Protein AF-A0A7V5U8V6-F1 (afdb_monomer_lite)

Secondary structure (DSSP, 8-state):
---------------HHHHHHHHHHH-TT--HHHHHHHTT--HHHHHHHHHHHHHTTS------PPP--PPP-

pLDDT: mean 81.37, std 15.63, range [43.81, 95.12]

Radius of gyration: 19.06 Å; chains: 1; bounding box: 73×21×42 Å

Foldseek 3Di:
DDDDPPPPPPPPDQDLLNLLLVVCVVVVDDDLVRSCVVSVHDSVRSVVSVVVCVVVVNHDDPPDDDDDDDDDD

Sequence (73 aa):
MKILFASRKKKRKVTSKEAILNYLRSHENSSLGEIVMNLSLSYTEGLNNLLELKNEGKVTNNISPFKYRLAGI

Structure (mmCIF, N/CA/C/O backbone):
data_AF-A0A7V5U8V6-F1
#
_entry.id   AF-A0A7V5U8V6-F1
#
loop_
_atom_site.group_PDB
_atom_site.id
_atom_site.type_symbol
_atom_site.label_atom_id
_atom_site.label_alt_id
_atom_site.label_comp_id
_atom_site.label_asym_id
_atom_site.label_entity_id
_atom_site.label_seq_id
_atom_site.pdbx_PDB_ins_code
_atom_site.Cartn_x
_atom_site.Cartn_y
_atom_site.Cartn_z
_atom_site.occupancy
_atom_site.B_iso_or_equiv
_atom_site.auth_seq_id
_atom_site.auth_comp_id
_atom_site.auth_asym_id
_atom_site.auth_atom_id
_atom_site.pdbx_PDB_model_num
ATOM 1 N N . MET A 1 1 ? -52.413 -4.188 14.813 1.00 43.81 1 MET A N 1
ATOM 2 C CA . MET A 1 1 ? -51.632 -3.516 13.749 1.00 43.81 1 MET A CA 1
ATOM 3 C C . MET A 1 1 ? -50.169 -3.932 13.869 1.00 43.81 1 MET A C 1
ATOM 5 O O . MET A 1 1 ? -49.600 -3.736 14.933 1.00 43.81 1 MET A O 1
ATOM 9 N N . LYS A 1 2 ? -49.569 -4.550 12.839 1.00 46.75 2 LYS A N 1
ATOM 10 C CA . LYS A 1 2 ? -48.122 -4.839 12.794 1.00 46.75 2 LYS A CA 1
ATOM 11 C C . LYS A 1 2 ? -47.435 -3.704 12.038 1.00 46.75 2 LYS A C 1
ATOM 13 O O . LYS A 1 2 ? -47.677 -3.538 10.848 1.00 46.75 2 LYS A O 1
ATOM 18 N N . ILE A 1 3 ? -46.616 -2.918 12.730 1.00 55.56 3 ILE A N 1
ATOM 19 C CA . ILE A 1 3 ? -45.811 -1.866 12.105 1.00 55.56 3 ILE A CA 1
ATOM 20 C C . ILE A 1 3 ? -44.560 -2.550 11.544 1.00 55.56 3 ILE A C 1
ATOM 22 O O . ILE A 1 3 ? -43.727 -3.057 12.293 1.00 55.56 3 ILE A O 1
ATOM 26 N N . LEU A 1 4 ? -44.475 -2.644 10.217 1.00 53.84 4 LEU A N 1
ATOM 27 C CA . LEU A 1 4 ? -43.352 -3.248 9.509 1.00 53.84 4 LEU A CA 1
ATOM 28 C C . LEU A 1 4 ? -42.230 -2.204 9.403 1.00 53.84 4 LEU A C 1
ATOM 30 O O . LEU A 1 4 ? -42.304 -1.282 8.592 1.00 53.84 4 LEU A O 1
ATOM 34 N N . PHE A 1 5 ? -41.192 -2.319 10.231 1.00 58.31 5 PHE A N 1
ATOM 35 C CA . PHE A 1 5 ? -40.007 -1.470 10.108 1.00 58.31 5 PHE A CA 1
ATOM 36 C C . PHE A 1 5 ? -39.217 -1.882 8.861 1.00 58.31 5 PHE A C 1
ATOM 38 O O . PHE A 1 5 ? -38.445 -2.841 8.877 1.00 58.31 5 PHE A O 1
ATOM 45 N N . ALA A 1 6 ? -39.401 -1.153 7.760 1.00 58.50 6 ALA A N 1
ATOM 46 C CA . ALA A 1 6 ? -38.527 -1.251 6.601 1.00 58.50 6 ALA A CA 1
ATOM 47 C C . ALA A 1 6 ? -37.139 -0.714 6.986 1.00 58.50 6 ALA A C 1
ATOM 49 O O . ALA A 1 6 ? -36.886 0.492 6.968 1.00 58.50 6 ALA A O 1
ATOM 50 N N . SER A 1 7 ? -36.233 -1.616 7.367 1.00 58.59 7 SER A N 1
ATOM 51 C CA . SER A 1 7 ? -34.839 -1.281 7.646 1.00 58.59 7 SER A CA 1
ATOM 52 C C . SER A 1 7 ? -34.162 -0.880 6.330 1.00 58.59 7 SER A C 1
ATOM 54 O O . SER A 1 7 ? -33.716 -1.724 5.551 1.00 58.59 7 SER A O 1
ATOM 56 N N . ARG A 1 8 ? -34.147 0.426 6.024 1.00 58.09 8 ARG A N 1
ATOM 57 C CA . ARG A 1 8 ? -33.392 0.981 4.892 1.00 58.09 8 ARG A CA 1
ATOM 58 C C . ARG A 1 8 ? -31.915 0.657 5.116 1.00 58.09 8 ARG A C 1
ATOM 60 O O . ARG A 1 8 ? -31.233 1.356 5.863 1.00 58.09 8 ARG A O 1
ATOM 67 N N . LYS A 1 9 ? -31.403 -0.385 4.453 1.00 57.41 9 LYS A N 1
ATOM 68 C CA . LYS A 1 9 ? -29.962 -0.648 4.361 1.00 57.41 9 LYS A CA 1
ATOM 69 C C . LYS A 1 9 ? -29.310 0.535 3.641 1.00 57.41 9 LYS A C 1
ATOM 71 O O . LYS A 1 9 ? -29.273 0.591 2.415 1.00 57.41 9 LYS A O 1
ATOM 76 N N . LYS A 1 10 ? -28.832 1.516 4.409 1.00 55.06 10 LYS A N 1
ATOM 77 C CA . LYS A 1 10 ? -28.009 2.624 3.920 1.00 55.06 10 LYS A CA 1
ATOM 78 C C . LYS A 1 10 ? -26.767 1.994 3.285 1.00 55.06 10 LYS A C 1
ATOM 80 O O . LYS A 1 10 ? -25.951 1.426 4.005 1.00 55.06 10 LYS A O 1
ATOM 85 N N . LYS A 1 11 ? -26.650 2.021 1.949 1.00 55.88 11 LYS A N 1
ATOM 86 C CA . LYS A 1 11 ? -25.440 1.578 1.237 1.00 55.88 11 LYS A CA 1
ATOM 87 C C . LYS A 1 11 ? -24.271 2.401 1.780 1.00 55.88 11 LYS A C 1
ATOM 89 O O . LYS A 1 11 ? -24.160 3.589 1.488 1.00 55.88 11 LYS A O 1
ATOM 94 N N . ARG A 1 12 ? -23.465 1.802 2.657 1.00 61.81 12 ARG A N 1
ATOM 95 C CA . ARG A 1 12 ? -22.280 2.440 3.231 1.00 61.81 12 ARG A CA 1
ATOM 96 C C . ARG A 1 12 ? -21.309 2.658 2.071 1.00 61.81 12 ARG A C 1
ATOM 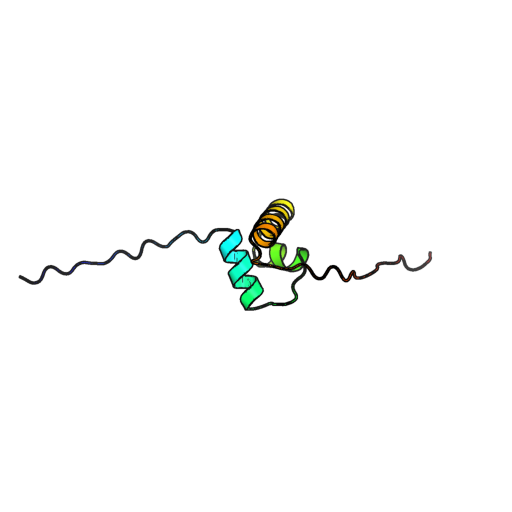98 O O . ARG A 1 12 ? -20.980 1.702 1.375 1.00 61.81 12 ARG A O 1
ATOM 105 N N . LYS A 1 13 ? -20.926 3.910 1.814 1.00 71.25 13 LYS A N 1
ATOM 106 C CA . LYS A 1 13 ? -19.896 4.224 0.821 1.00 71.25 13 LYS A CA 1
ATOM 107 C C . LYS A 1 13 ? -18.603 3.589 1.324 1.00 71.25 13 LYS A C 1
ATOM 109 O O . LYS A 1 13 ? -18.121 3.979 2.383 1.00 71.25 13 LYS A O 1
ATOM 114 N N . VAL A 1 14 ? -18.123 2.572 0.616 1.00 76.44 14 VAL A N 1
ATOM 115 C CA . VAL A 1 14 ? -16.859 1.905 0.935 1.00 76.44 14 VAL A CA 1
ATOM 116 C C . VAL A 1 14 ? -15.743 2.914 0.697 1.00 76.44 14 VAL A C 1
ATOM 118 O O . VAL A 1 14 ? -15.724 3.587 -0.335 1.00 76.44 14 VAL A O 1
ATOM 121 N N . THR A 1 15 ? -14.868 3.075 1.682 1.00 90.06 15 THR A N 1
ATOM 122 C CA . THR A 1 15 ? -13.712 3.974 1.571 1.00 90.06 15 THR A CA 1
ATOM 123 C C . THR A 1 15 ? -12.614 3.344 0.714 1.00 90.06 15 THR A C 1
ATOM 125 O O . THR A 1 15 ? -12.537 2.119 0.613 1.00 90.06 15 THR A O 1
ATOM 128 N N . SER A 1 16 ? -11.720 4.151 0.137 1.00 92.25 16 SER A N 1
ATOM 129 C CA . SER A 1 16 ? -10.584 3.641 -0.647 1.00 92.25 16 SER A CA 1
ATOM 130 C C . SER A 1 16 ? -9.705 2.686 0.176 1.00 92.25 16 SER A C 1
ATOM 132 O O . SER A 1 16 ? -9.297 1.643 -0.327 1.00 92.25 16 SER A O 1
ATOM 134 N N . LYS A 1 17 ? -9.515 2.951 1.479 1.00 93.56 17 LYS A N 1
ATOM 135 C CA . LYS A 1 17 ? -8.839 2.030 2.413 1.00 93.56 17 LYS A CA 1
ATOM 136 C C . LYS A 1 17 ? -9.526 0.673 2.528 1.00 93.56 17 LYS A C 1
ATOM 138 O O . LYS A 1 17 ? -8.868 -0.359 2.455 1.00 93.56 17 LYS A O 1
ATOM 143 N N . GLU A 1 18 ? -10.842 0.654 2.730 1.00 94.12 18 GLU A N 1
ATOM 144 C CA . GLU A 1 18 ? -11.593 -0.604 2.823 1.00 94.12 18 GLU A CA 1
ATOM 145 C C . GLU A 1 18 ? -11.592 -1.357 1.495 1.00 94.12 18 GLU A C 1
ATOM 147 O O . GLU A 1 18 ? -11.497 -2.583 1.498 1.00 94.12 18 GLU A O 1
ATOM 152 N N . ALA A 1 19 ? -11.662 -0.642 0.371 1.00 94.06 19 ALA A N 1
ATOM 153 C CA . ALA A 1 19 ? -11.545 -1.241 -0.951 1.00 94.06 19 ALA A CA 1
ATOM 154 C C . ALA A 1 19 ? -10.181 -1.929 -1.127 1.00 94.06 19 ALA A C 1
ATOM 156 O O . ALA A 1 19 ? -10.140 -3.090 -1.529 1.00 94.06 19 ALA A O 1
ATOM 157 N N . ILE A 1 20 ? -9.089 -1.267 -0.727 1.00 94.19 20 ILE A N 1
ATOM 158 C CA . ILE A 1 20 ? -7.730 -1.830 -0.746 1.00 94.19 20 ILE A CA 1
ATOM 159 C C . ILE A 1 20 ? -7.625 -3.066 0.153 1.00 94.19 20 ILE A C 1
ATOM 161 O O . ILE A 1 20 ? -7.126 -4.098 -0.286 1.00 94.19 20 ILE A O 1
ATOM 165 N N . LEU A 1 21 ? -8.132 -3.010 1.388 1.00 94.44 21 LEU A N 1
ATOM 166 C CA . LEU A 1 21 ? -8.097 -4.161 2.299 1.00 94.44 21 LEU A CA 1
ATOM 167 C C . LEU A 1 21 ? -8.910 -5.347 1.770 1.00 94.44 21 LEU A C 1
ATOM 169 O O . LEU A 1 21 ? -8.463 -6.488 1.851 1.00 94.44 21 LEU A O 1
ATOM 173 N N . ASN A 1 22 ? -10.098 -5.094 1.219 1.00 94.19 22 ASN A N 1
ATOM 174 C CA . ASN A 1 22 ? -10.923 -6.142 0.621 1.00 94.19 22 ASN A CA 1
ATOM 175 C C . ASN A 1 22 ? -10.255 -6.757 -0.612 1.00 94.19 22 ASN A C 1
ATOM 177 O O . ASN A 1 22 ? -10.311 -7.973 -0.788 1.00 94.19 22 ASN A O 1
ATOM 181 N N . TYR A 1 23 ? -9.598 -5.933 -1.427 1.00 94.25 23 TYR A N 1
ATOM 182 C CA . TYR A 1 23 ? -8.827 -6.398 -2.570 1.00 94.25 23 TYR A CA 1
ATOM 183 C C . TYR A 1 23 ? -7.667 -7.301 -2.132 1.00 94.25 23 TYR A C 1
ATOM 185 O O . TYR A 1 23 ? -7.570 -8.430 -2.609 1.00 94.25 23 TYR A O 1
ATOM 193 N N . LEU A 1 24 ? -6.857 -6.856 -1.164 1.00 92.69 24 LEU A N 1
ATOM 194 C CA . LEU A 1 24 ? -5.696 -7.600 -0.661 1.00 92.69 24 LEU A CA 1
ATOM 195 C C . LEU A 1 24 ? -6.068 -8.913 0.037 1.00 92.69 24 LEU A C 1
ATOM 197 O O . LEU A 1 24 ? -5.320 -9.877 -0.071 1.00 92.69 24 LEU A O 1
ATOM 201 N N . ARG A 1 25 ? -7.246 -9.004 0.672 1.00 92.31 25 ARG A N 1
ATOM 202 C CA . ARG A 1 25 ? -7.770 -10.276 1.216 1.00 92.31 25 ARG A CA 1
ATOM 203 C C . ARG A 1 25 ? -7.958 -11.360 0.159 1.00 92.31 25 ARG A C 1
ATOM 205 O O . ARG A 1 25 ? -7.953 -12.534 0.498 1.00 92.31 25 ARG A O 1
ATOM 212 N N . SER A 1 26 ? -8.184 -10.958 -1.089 1.00 91.62 26 SER A N 1
ATOM 213 C CA . SER A 1 26 ? -8.350 -11.880 -2.216 1.00 91.62 26 SER A CA 1
ATOM 214 C C . SER A 1 26 ? -7.095 -11.950 -3.102 1.00 91.62 26 SER A C 1
ATOM 216 O O . SER A 1 26 ? -7.039 -12.794 -3.988 1.00 91.62 26 SER A O 1
ATOM 218 N N . HIS A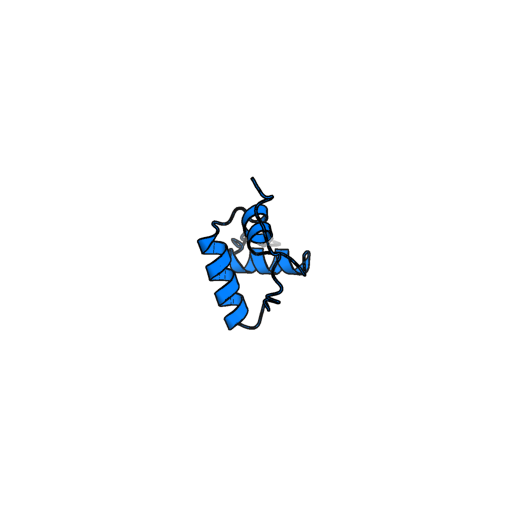 1 27 ? -6.101 -11.076 -2.875 1.00 88.50 27 HIS A N 1
ATOM 219 C CA . HIS A 1 27 ? -4.899 -10.911 -3.704 1.00 88.50 27 HIS A CA 1
ATOM 220 C C . HIS A 1 27 ? -3.674 -10.563 -2.834 1.00 88.50 27 HIS A C 1
ATOM 222 O O . HIS A 1 27 ? -3.172 -9.435 -2.856 1.00 88.50 27 HIS A O 1
ATOM 228 N N . GLU A 1 28 ? -3.196 -11.538 -2.057 1.00 77.50 28 GLU A N 1
ATOM 229 C CA . GLU A 1 28 ? -2.203 -11.339 -0.985 1.00 77.50 28 GLU A CA 1
ATOM 230 C C . GLU A 1 28 ? -0.859 -10.740 -1.444 1.00 77.50 28 GLU A C 1
ATOM 232 O O . GLU A 1 28 ? -0.210 -10.042 -0.669 1.00 77.50 28 GLU A O 1
ATOM 237 N N . ASN A 1 29 ? -0.455 -10.950 -2.704 1.00 82.19 29 ASN A N 1
ATOM 238 C CA . ASN A 1 29 ? 0.830 -10.495 -3.254 1.00 82.19 29 ASN A CA 1
ATOM 239 C C . ASN A 1 29 ? 0.648 -9.519 -4.423 1.00 82.19 29 ASN A C 1
ATOM 241 O O . ASN A 1 29 ? 1.117 -9.771 -5.530 1.00 82.19 29 ASN A O 1
ATOM 245 N N . SER A 1 30 ? -0.051 -8.412 -4.181 1.00 88.25 30 SER A N 1
ATOM 246 C CA . SER A 1 30 ? -0.285 -7.393 -5.210 1.00 88.25 30 SER A CA 1
ATOM 247 C C . SER A 1 30 ? 0.695 -6.229 -5.109 1.00 88.25 30 SER A C 1
ATOM 249 O O . SER A 1 30 ? 0.945 -5.689 -4.029 1.00 88.25 30 SER A O 1
ATOM 251 N N . SER A 1 31 ? 1.200 -5.784 -6.253 1.00 90.25 31 SER A N 1
ATOM 252 C CA . SER A 1 31 ? 1.931 -4.528 -6.385 1.00 90.25 31 SER A CA 1
ATOM 253 C C . SER A 1 31 ? 0.995 -3.321 -6.260 1.00 90.25 31 SER A C 1
ATOM 255 O O . SER A 1 31 ? -0.206 -3.397 -6.522 1.00 90.25 31 SER A O 1
ATOM 257 N N . LEU A 1 32 ? 1.557 -2.157 -5.916 1.00 90.31 32 LEU A N 1
ATOM 258 C CA . LEU A 1 32 ? 0.812 -0.893 -5.913 1.00 90.31 32 LEU A CA 1
ATOM 259 C C . LEU A 1 32 ? 0.133 -0.631 -7.268 1.00 90.31 32 LEU A C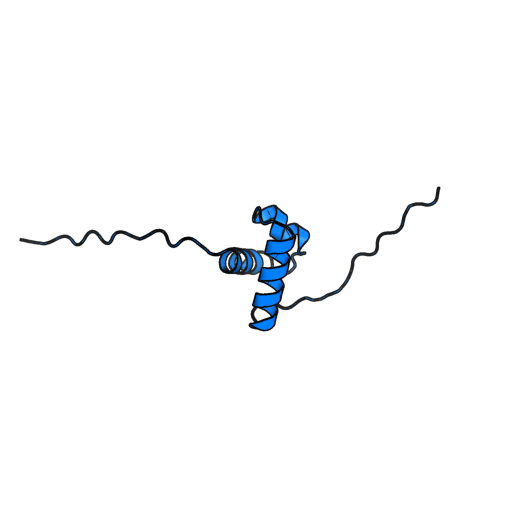 1
ATOM 261 O O . LEU A 1 32 ? -1.013 -0.196 -7.286 1.00 90.31 32 LEU A O 1
ATOM 265 N N . GLY A 1 33 ? 0.817 -0.929 -8.379 1.00 90.31 33 GLY A N 1
ATOM 266 C CA . GLY A 1 33 ? 0.278 -0.756 -9.730 1.00 90.31 33 GLY A CA 1
ATOM 267 C C . GLY A 1 33 ? -0.990 -1.577 -9.969 1.00 90.31 33 GLY A C 1
ATOM 268 O O . GLY A 1 33 ? -1.986 -1.044 -10.452 1.00 90.31 33 GLY A O 1
ATOM 269 N N . GLU A 1 34 ? -0.989 -2.845 -9.557 1.00 91.94 34 GLU A N 1
ATOM 270 C CA . GLU A 1 34 ? -2.157 -3.725 -9.679 1.00 91.94 34 GLU A CA 1
ATOM 271 C C . GLU A 1 34 ? -3.322 -3.247 -8.813 1.00 91.94 34 GLU A C 1
ATOM 273 O O . GLU A 1 34 ? -4.466 -3.240 -9.266 1.00 91.94 34 GLU A O 1
ATOM 278 N N . ILE A 1 35 ? -3.038 -2.795 -7.590 1.00 92.81 35 ILE A N 1
ATOM 279 C CA . ILE A 1 35 ? -4.063 -2.305 -6.662 1.00 92.81 35 ILE A CA 1
ATOM 280 C C . ILE A 1 35 ? -4.758 -1.067 -7.238 1.00 92.81 35 ILE A C 1
ATOM 282 O O . ILE A 1 35 ? -5.988 -1.015 -7.280 1.00 92.81 35 ILE A O 1
ATOM 286 N N . VAL A 1 36 ? -3.995 -0.072 -7.703 1.00 93.69 36 VAL A N 1
ATOM 287 C CA . VAL A 1 36 ? -4.582 1.181 -8.206 1.00 93.69 36 VAL A CA 1
ATOM 288 C C . VAL A 1 36 ? -5.301 0.993 -9.535 1.00 93.69 36 VAL A C 1
ATOM 290 O O . VAL A 1 36 ? -6.356 1.591 -9.734 1.00 93.69 36 VAL A O 1
ATOM 293 N N . MET A 1 37 ? -4.798 0.105 -10.397 1.00 93.94 37 MET A N 1
ATOM 294 C CA . MET A 1 37 ? -5.456 -0.244 -11.654 1.00 93.94 37 MET A CA 1
ATOM 295 C C . MET A 1 37 ? -6.805 -0.936 -11.411 1.00 93.94 37 MET A C 1
ATOM 297 O O . MET A 1 37 ? -7.817 -0.504 -11.958 1.00 93.94 37 MET A O 1
ATOM 301 N N . ASN A 1 38 ? -6.849 -1.965 -10.555 1.00 95.12 38 ASN A N 1
ATOM 302 C CA . ASN A 1 38 ? -8.078 -2.729 -10.304 1.00 95.12 38 ASN A CA 1
ATOM 303 C C . ASN A 1 38 ? -9.133 -1.932 -9.535 1.00 95.12 38 ASN A C 1
ATOM 305 O O . ASN A 1 38 ? -10.331 -2.100 -9.759 1.00 95.12 38 ASN A O 1
ATOM 309 N N . LEU A 1 39 ? -8.702 -1.051 -8.635 1.00 94.25 39 LEU A N 1
ATOM 310 C CA . LEU A 1 39 ? -9.612 -0.229 -7.841 1.00 94.25 39 LEU A CA 1
ATOM 311 C C . LEU A 1 39 ? -9.936 1.118 -8.496 1.00 94.25 39 LEU A C 1
ATOM 313 O O . LEU A 1 39 ? -10.680 1.901 -7.909 1.00 94.25 39 LEU A O 1
ATOM 317 N N . SER A 1 40 ? -9.409 1.385 -9.701 1.00 94.88 40 SER A N 1
ATOM 318 C CA . SER A 1 40 ? -9.545 2.677 -10.394 1.00 94.88 40 SER A CA 1
ATOM 319 C C . SER A 1 40 ? -9.162 3.867 -9.502 1.00 94.88 40 SER A C 1
ATOM 321 O O . SER A 1 40 ? -9.789 4.926 -9.544 1.00 94.88 40 SER A O 1
ATOM 323 N N . LEU A 1 41 ? -8.143 3.672 -8.663 1.00 92.12 41 LEU A N 1
ATOM 324 C CA . LEU A 1 41 ? -7.596 4.706 -7.792 1.00 92.12 41 LEU A CA 1
ATOM 325 C C . LEU A 1 41 ? -6.486 5.446 -8.530 1.00 92.12 41 LEU A C 1
ATOM 327 O O . LEU A 1 41 ? -5.785 4.882 -9.371 1.00 92.12 41 LEU A O 1
ATOM 331 N N . SER A 1 42 ? -6.267 6.709 -8.172 1.00 94.88 42 SER A N 1
ATOM 332 C CA . SER A 1 42 ? -5.036 7.370 -8.603 1.00 94.88 42 SER A CA 1
ATOM 333 C C . SER A 1 42 ? -3.826 6.723 -7.924 1.00 94.88 42 SER A C 1
ATOM 335 O O . SER A 1 42 ? -3.920 6.230 -6.796 1.00 94.88 42 SER A O 1
ATOM 337 N N . TYR A 1 43 ? -2.667 6.761 -8.586 1.00 93.06 43 TYR A N 1
ATOM 338 C CA . TYR A 1 43 ? -1.426 6.234 -8.012 1.00 93.06 43 TYR A CA 1
ATOM 339 C C . TYR A 1 43 ? -1.129 6.851 -6.635 1.00 93.06 43 TYR A C 1
ATOM 341 O O . TYR A 1 43 ? -0.854 6.134 -5.675 1.00 93.06 43 TYR A O 1
ATOM 349 N N . THR A 1 44 ? -1.256 8.178 -6.524 1.00 94.69 44 THR A N 1
ATOM 350 C CA . THR A 1 44 ? -1.026 8.929 -5.281 1.00 94.69 44 THR A CA 1
ATOM 351 C C . THR A 1 44 ? -2.017 8.547 -4.187 1.00 94.69 44 THR A C 1
ATOM 353 O O . THR A 1 44 ? -1.621 8.346 -3.041 1.00 94.69 44 THR A O 1
ATOM 356 N N . GLU A 1 45 ? -3.299 8.404 -4.525 1.00 93.69 45 GLU A N 1
ATOM 357 C CA . GLU A 1 45 ? -4.316 7.969 -3.568 1.00 93.69 45 GLU A CA 1
ATOM 358 C C . GLU A 1 45 ? -4.044 6.546 -3.071 1.00 93.69 45 GLU A C 1
ATOM 360 O O . GLU A 1 45 ? -4.070 6.305 -1.864 1.00 93.69 45 GLU A O 1
ATOM 365 N N . GLY A 1 46 ? -3.751 5.606 -3.971 1.00 93.69 46 GLY A N 1
ATOM 366 C CA . GLY A 1 46 ? -3.430 4.231 -3.596 1.00 93.69 46 GLY A CA 1
ATOM 367 C C . GLY A 1 46 ? -2.196 4.141 -2.707 1.00 93.69 46 GLY A C 1
ATOM 368 O O . GLY A 1 46 ? -2.231 3.460 -1.682 1.00 93.69 46 GLY A O 1
ATOM 369 N N . LEU A 1 47 ? -1.138 4.881 -3.053 1.00 94.25 47 LEU A N 1
ATOM 370 C CA . LEU A 1 47 ? 0.089 4.944 -2.264 1.00 94.25 47 LEU A CA 1
ATOM 371 C C . LEU A 1 47 ? -0.169 5.506 -0.861 1.00 94.25 47 LEU A C 1
ATOM 373 O O . LEU A 1 47 ? 0.216 4.869 0.117 1.00 94.25 47 LEU A O 1
ATOM 377 N N . ASN A 1 48 ? -0.850 6.650 -0.747 1.00 95.00 48 ASN A N 1
ATOM 378 C CA . ASN A 1 48 ? -1.145 7.270 0.548 1.00 95.00 48 ASN A CA 1
ATOM 379 C C . ASN A 1 48 ? -1.977 6.340 1.438 1.00 95.00 48 ASN A C 1
ATOM 381 O O . ASN A 1 48 ? -1.636 6.119 2.598 1.00 95.00 48 ASN A O 1
ATOM 385 N N . ASN A 1 49 ? -3.020 5.718 0.880 1.00 95.00 49 ASN A N 1
ATOM 386 C CA . ASN A 1 49 ? -3.840 4.770 1.628 1.00 95.00 49 ASN A CA 1
ATOM 387 C C . ASN A 1 49 ? -3.040 3.535 2.070 1.00 95.00 49 ASN A C 1
ATOM 389 O O . ASN A 1 49 ? -3.194 3.097 3.207 1.00 95.00 49 ASN A O 1
ATOM 393 N N . LEU A 1 50 ? -2.176 2.979 1.215 1.00 92.81 50 LEU A N 1
ATOM 394 C CA . LEU A 1 50 ? -1.320 1.844 1.580 1.00 92.81 50 LEU A CA 1
ATOM 395 C C . LEU A 1 50 ? -0.297 2.207 2.661 1.00 92.81 50 LEU A C 1
ATOM 397 O O . LEU A 1 50 ? -0.043 1.390 3.545 1.00 92.81 50 LEU A O 1
ATOM 401 N N . LEU A 1 51 ? 0.258 3.423 2.635 1.00 92.81 51 LEU A N 1
ATOM 402 C CA . LEU A 1 51 ? 1.147 3.919 3.689 1.00 92.81 51 LEU A CA 1
ATOM 403 C C . LEU A 1 51 ? 0.413 4.058 5.024 1.00 92.81 51 LEU A C 1
ATOM 405 O O . LEU A 1 51 ? 0.917 3.607 6.050 1.00 92.81 51 LEU A O 1
ATOM 409 N N . GLU A 1 52 ? -0.793 4.623 5.017 1.00 94.56 52 GLU A N 1
ATOM 410 C CA . GLU A 1 52 ? -1.613 4.725 6.224 1.00 94.56 52 GLU A CA 1
ATOM 411 C C . GLU A 1 52 ? -1.988 3.340 6.765 1.00 94.56 52 GLU A C 1
ATOM 413 O O . GLU A 1 52 ? -1.805 3.074 7.949 1.00 94.56 52 GLU A O 1
ATOM 418 N N . LEU A 1 53 ? -2.422 2.418 5.901 1.00 93.69 53 LEU A N 1
ATOM 419 C CA . LEU A 1 53 ? -2.735 1.041 6.293 1.00 93.69 53 LEU A CA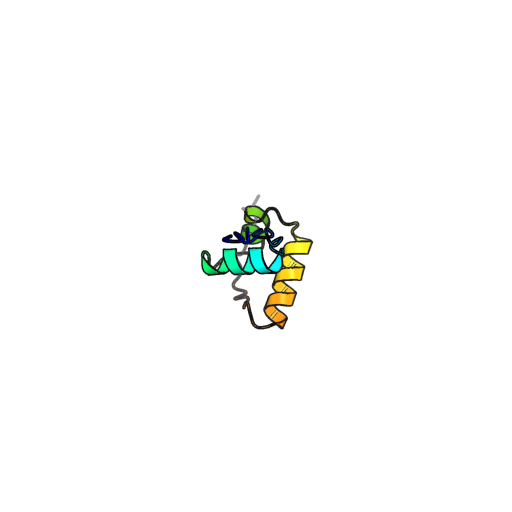 1
ATOM 420 C C . LEU A 1 53 ? -1.510 0.296 6.839 1.00 93.69 53 LEU A C 1
ATOM 422 O O . LEU A 1 53 ? -1.649 -0.530 7.741 1.00 93.69 53 LEU A O 1
ATOM 426 N N . LYS A 1 54 ? -0.313 0.586 6.319 1.00 92.44 54 LYS A N 1
ATOM 427 C CA . LYS A 1 54 ? 0.944 0.048 6.844 1.00 92.44 54 LYS A CA 1
ATOM 428 C C . LYS A 1 54 ? 1.238 0.599 8.238 1.00 92.44 54 LYS A C 1
ATOM 430 O O . LYS A 1 54 ? 1.585 -0.173 9.126 1.00 92.44 54 LYS A O 1
ATOM 435 N N . ASN A 1 55 ? 1.068 1.905 8.442 1.00 93.75 55 ASN A N 1
ATOM 436 C CA . ASN A 1 55 ? 1.250 2.546 9.749 1.00 93.75 55 ASN A CA 1
ATOM 437 C C . ASN A 1 55 ? 0.234 2.038 10.784 1.00 93.75 55 ASN A C 1
ATOM 439 O O . ASN A 1 55 ? 0.554 1.919 11.961 1.00 93.75 55 ASN A O 1
ATOM 443 N N . GLU A 1 56 ? -0.972 1.686 10.336 1.00 94.44 56 GLU A N 1
ATOM 444 C CA . GLU A 1 56 ? -1.999 1.017 11.142 1.00 94.44 56 GLU A CA 1
ATOM 445 C C . GLU A 1 56 ? -1.693 -0.475 11.403 1.00 94.44 56 GLU A C 1
ATOM 447 O O . GLU A 1 56 ? -2.460 -1.139 12.099 1.00 94.44 56 GLU A O 1
ATOM 452 N N . GLY A 1 57 ? -0.617 -1.032 10.833 1.00 94.12 57 GLY A N 1
ATOM 453 C CA . GLY A 1 57 ? -0.241 -2.442 10.973 1.00 94.12 57 GLY A CA 1
ATOM 454 C C . GLY A 1 57 ? -1.140 -3.422 10.209 1.00 94.12 57 GLY A C 1
ATOM 455 O O . GLY A 1 57 ? -1.129 -4.615 10.500 1.00 94.12 57 GLY A O 1
ATOM 456 N N . LYS A 1 58 ? -1.940 -2.942 9.248 1.00 92.19 58 LYS A N 1
ATOM 457 C CA . LYS A 1 58 ? -2.915 -3.757 8.497 1.00 92.19 58 LYS A CA 1
ATOM 458 C C . LYS A 1 58 ? -2.361 -4.369 7.218 1.00 92.19 58 LYS A C 1
ATOM 460 O O . LYS A 1 58 ? -2.921 -5.344 6.727 1.00 92.19 58 LYS A O 1
ATOM 465 N N . VAL A 1 59 ? -1.309 -3.782 6.657 1.00 90.50 59 VAL A N 1
ATOM 466 C CA . VAL A 1 59 ? -0.617 -4.294 5.469 1.00 90.50 59 VAL A CA 1
ATOM 467 C C . VAL A 1 59 ? 0.885 -4.221 5.695 1.00 90.50 59 VAL A C 1
ATOM 469 O O . VAL A 1 59 ? 1.384 -3.301 6.343 1.00 90.50 59 VAL A O 1
ATOM 472 N N . THR A 1 60 ? 1.619 -5.178 5.147 1.00 87.88 60 THR A N 1
ATOM 473 C CA . THR A 1 60 ? 3.080 -5.159 5.130 1.00 87.88 60 THR A CA 1
ATOM 474 C C . THR A 1 60 ? 3.541 -5.072 3.684 1.00 87.88 60 THR A C 1
ATOM 476 O O . THR A 1 60 ? 2.874 -5.549 2.769 1.00 87.88 60 THR A O 1
ATOM 479 N N . ASN A 1 61 ? 4.668 -4.409 3.453 1.00 77.38 61 ASN A N 1
ATOM 480 C CA . ASN A 1 61 ? 5.271 -4.345 2.134 1.00 77.38 61 ASN A CA 1
ATOM 481 C C . ASN A 1 61 ? 6.524 -5.220 2.124 1.00 77.38 61 ASN A C 1
ATOM 483 O O . ASN A 1 61 ? 7.546 -4.843 2.694 1.00 77.38 61 A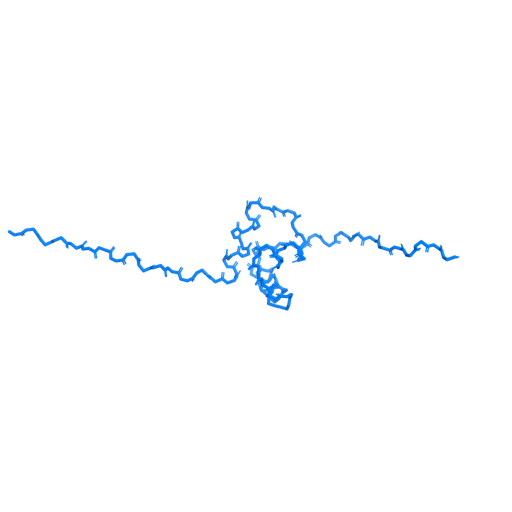SN A O 1
ATOM 487 N N . ASN A 1 62 ? 6.465 -6.371 1.454 1.00 70.25 62 ASN A N 1
ATOM 488 C CA . ASN A 1 62 ? 7.677 -7.108 1.116 1.00 70.25 62 ASN A CA 1
ATOM 489 C C . ASN A 1 62 ? 8.292 -6.445 -0.122 1.00 70.25 62 ASN A C 1
ATOM 491 O O . ASN A 1 62 ? 7.862 -6.658 -1.253 1.00 70.25 62 ASN A O 1
ATOM 495 N N . ILE A 1 63 ? 9.253 -5.550 0.116 1.00 62.09 63 ILE A N 1
ATOM 496 C CA . ILE A 1 63 ? 9.964 -4.780 -0.911 1.00 62.09 63 ILE A CA 1
ATOM 497 C C . ILE A 1 63 ? 10.977 -5.709 -1.599 1.00 62.09 63 ILE A C 1
ATOM 499 O O . ILE A 1 63 ? 12.179 -5.578 -1.394 1.00 62.09 63 ILE A O 1
ATOM 503 N N . SER A 1 64 ? 10.516 -6.686 -2.379 1.00 55.28 64 SER A N 1
ATOM 504 C CA . SER A 1 64 ? 11.406 -7.434 -3.273 1.00 55.28 64 SER A CA 1
ATOM 505 C C . SER A 1 64 ? 11.162 -6.972 -4.713 1.00 55.28 64 SER A C 1
ATOM 507 O O . SER A 1 64 ? 10.068 -7.178 -5.239 1.00 55.28 64 SER A O 1
ATOM 509 N N . PRO A 1 65 ? 12.118 -6.254 -5.330 1.00 59.84 65 PRO A N 1
ATOM 510 C CA . PRO A 1 65 ? 11.882 -5.513 -6.561 1.00 59.84 65 PRO A CA 1
ATOM 511 C C . PRO A 1 65 ? 12.116 -6.355 -7.818 1.00 59.84 65 PRO A C 1
ATOM 513 O O . PRO A 1 65 ? 13.079 -7.118 -7.907 1.00 59.84 65 PRO A O 1
ATOM 516 N N . PHE A 1 66 ? 11.316 -6.099 -8.854 1.00 56.16 66 PHE A N 1
ATOM 517 C CA . PHE A 1 66 ? 11.638 -6.507 -10.219 1.00 56.16 66 PHE A CA 1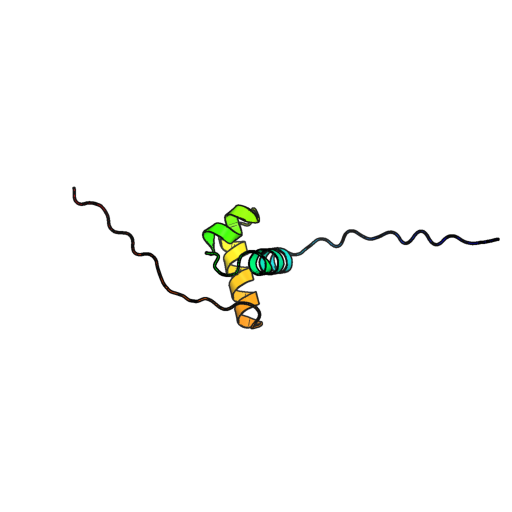
ATOM 518 C C . PHE A 1 66 ? 12.554 -5.467 -10.866 1.00 56.16 66 PHE A C 1
ATOM 520 O O . PHE A 1 66 ? 12.273 -4.267 -10.869 1.00 56.16 66 PHE A O 1
ATOM 527 N N . LYS A 1 67 ? 13.695 -5.942 -11.365 1.00 63.41 67 LYS A N 1
ATOM 528 C CA . LYS A 1 67 ? 14.744 -5.127 -11.976 1.00 63.41 67 LYS A CA 1
ATOM 529 C C . LYS A 1 67 ? 14.491 -5.017 -13.471 1.00 63.41 67 LYS A C 1
ATOM 531 O O . LYS A 1 67 ? 14.365 -6.030 -14.151 1.00 63.41 67 LYS A O 1
ATOM 536 N N . TYR A 1 68 ? 14.496 -3.792 -13.976 1.00 71.12 68 TYR A N 1
ATOM 537 C CA . TYR A 1 68 ? 14.411 -3.514 -15.402 1.00 71.12 68 TYR A CA 1
ATOM 538 C C . TYR A 1 68 ? 15.786 -3.108 -15.931 1.00 71.12 68 TYR A C 1
ATOM 540 O O . TYR A 1 68 ? 16.500 -2.324 -15.305 1.00 71.12 68 TYR A O 1
ATOM 548 N N . ARG A 1 69 ? 16.146 -3.651 -17.094 1.00 73.50 69 ARG A N 1
ATOM 549 C CA . ARG A 1 69 ? 17.333 -3.284 -17.870 1.00 73.50 69 ARG A CA 1
ATOM 550 C C . ARG A 1 69 ? 16.892 -3.038 -19.309 1.00 73.50 69 ARG A C 1
ATOM 552 O O . ARG A 1 69 ? 16.190 -3.868 -19.878 1.00 73.50 69 ARG A O 1
ATOM 559 N N . LEU A 1 70 ? 17.339 -1.925 -19.887 1.00 75.19 70 LEU A N 1
ATOM 560 C CA . LEU A 1 70 ? 17.283 -1.695 -21.330 1.00 75.19 70 LEU A CA 1
ATOM 561 C C . LEU A 1 70 ? 18.050 -2.814 -22.048 1.00 75.19 70 LEU A C 1
ATOM 563 O O . LEU A 1 70 ? 19.195 -3.100 -21.687 1.00 75.19 70 LEU A O 1
ATOM 567 N N . ALA A 1 71 ? 17.431 -3.446 -23.046 1.00 72.31 71 ALA A N 1
ATOM 568 C CA . ALA A 1 71 ? 18.170 -4.279 -23.986 1.00 72.31 71 ALA A CA 1
ATOM 569 C C . ALA A 1 71 ? 19.154 -3.365 -24.724 1.00 72.31 71 ALA A C 1
ATOM 571 O O . ALA A 1 71 ? 18.762 -2.279 -25.150 1.00 72.31 71 ALA A O 1
ATOM 572 N N . GLY A 1 72 ? 20.429 -3.756 -24.765 1.00 82.19 72 GLY A N 1
ATOM 573 C CA . GLY A 1 72 ? 21.476 -2.961 -25.402 1.00 82.19 72 GLY A CA 1
ATOM 574 C C . GLY A 1 72 ? 21.052 -2.511 -26.799 1.00 82.19 72 GLY A C 1
ATOM 575 O O . GLY A 1 72 ? 20.462 -3.297 -27.540 1.00 82.19 72 GLY A O 1
ATOM 576 N N . ILE A 1 73 ? 21.313 -1.239 -27.094 1.00 62.81 73 ILE A N 1
ATOM 577 C CA . ILE A 1 73 ? 21.318 -0.697 -28.455 1.00 62.81 73 ILE A CA 1
ATOM 578 C C . ILE A 1 73 ? 22.556 -1.244 -29.162 1.00 62.81 73 ILE A C 1
ATOM 580 O O . ILE A 1 73 ? 23.613 -1.284 -28.486 1.00 62.81 73 ILE A O 1
#